Protein AF-A0A3S1MCF4-F1 (afdb_monomer_lite)

Foldseek 3Di:
DDDDPPPPDDDDQQDDDPPPCSVVCQVVVCVVVVHDRDDDD

pLDDT: mean 83.74, std 13.09, range [54.22, 95.12]

Sequence (41 aa):
MQKDPVRSAPAVVVMGVAGCGKSAVGEALAAALGAIFVECD

Radius of gyration: 12.84 Å; chains: 1; bounding box: 21×35×24 Å

Structure (mmCIF, N/CA/C/O backbone):
data_AF-A0A3S1MCF4-F1
#
_entry.id   AF-A0A3S1MCF4-F1
#
loop_
_atom_site.group_PDB
_atom_site.id
_atom_site.type_symbol
_atom_site.label_atom_id
_atom_site.label_alt_id
_atom_site.label_comp_id
_atom_site.label_asym_id
_atom_site.label_entity_id
_atom_site.label_seq_id
_atom_site.pdbx_PDB_ins_code
_atom_site.Cartn_x
_atom_site.Cartn_y
_atom_site.Cartn_z
_atom_site.occupancy
_atom_site.B_iso_or_equiv
_atom_site.auth_seq_id
_atom_site.auth_comp_id
_atom_site.auth_asym_id
_atom_site.auth_atom_id
_atom_site.pdbx_PDB_model_num
ATOM 1 N N . MET A 1 1 ? 0.259 34.781 11.870 1.00 54.22 1 MET A N 1
ATOM 2 C CA . MET A 1 1 ? 0.645 33.362 11.715 1.00 54.22 1 MET A CA 1
ATOM 3 C C . MET A 1 1 ? -0.643 32.559 11.624 1.00 54.22 1 MET A C 1
ATOM 5 O O . MET A 1 1 ? -1.253 32.281 12.648 1.00 54.22 1 MET A O 1
ATOM 9 N N . GLN A 1 2 ? -1.136 32.327 10.408 1.00 58.44 2 GLN A N 1
ATOM 10 C CA . GLN A 1 2 ? -2.358 31.559 10.171 1.00 58.44 2 GLN A CA 1
ATOM 11 C C . GLN A 1 2 ? -1.993 30.082 10.354 1.00 58.44 2 GLN A C 1
ATOM 13 O O . GLN A 1 2 ? -1.188 29.554 9.597 1.00 58.44 2 GLN A O 1
ATOM 18 N N . LYS A 1 3 ? -2.493 29.447 11.417 1.00 56.78 3 LYS A N 1
ATOM 19 C CA . LYS A 1 3 ? -2.389 27.995 11.585 1.00 56.78 3 LYS A CA 1
ATOM 20 C C . LYS A 1 3 ? -3.380 27.399 10.592 1.00 56.78 3 LYS A C 1
ATOM 22 O O . LYS A 1 3 ? -4.584 27.571 10.787 1.00 56.78 3 LYS A O 1
ATOM 27 N N . ASP A 1 4 ? -2.893 26.778 9.522 1.00 66.69 4 ASP A N 1
ATOM 28 C CA . ASP A 1 4 ? -3.751 25.972 8.656 1.00 66.69 4 ASP A CA 1
ATOM 29 C C . ASP A 1 4 ? -4.535 24.984 9.532 1.00 66.69 4 ASP A C 1
ATOM 31 O O . ASP A 1 4 ? -3.979 24.480 10.520 1.00 66.69 4 ASP A O 1
ATOM 35 N N . PRO A 1 5 ? -5.824 24.727 9.247 1.00 62.22 5 PRO A N 1
ATOM 36 C CA . PRO A 1 5 ? -6.583 23.749 10.004 1.00 62.22 5 PRO A CA 1
ATOM 37 C C . PRO A 1 5 ? -5.853 22.411 9.889 1.00 62.22 5 PRO A C 1
ATOM 39 O O . PRO A 1 5 ? -5.811 21.803 8.820 1.00 62.22 5 PRO A O 1
ATOM 42 N N . VAL A 1 6 ? -5.233 21.977 10.991 1.00 62.78 6 VAL A N 1
ATOM 43 C CA . VAL A 1 6 ? -4.630 20.649 11.104 1.00 62.78 6 VAL A CA 1
ATOM 44 C C . VAL A 1 6 ? -5.719 19.668 10.703 1.00 62.78 6 VAL A C 1
ATOM 46 O O . VAL A 1 6 ? -6.749 19.586 11.377 1.00 62.78 6 VAL A O 1
ATOM 49 N N . ARG A 1 7 ? -5.535 18.979 9.567 1.00 62.69 7 ARG A N 1
ATOM 50 C CA . ARG A 1 7 ? -6.449 17.913 9.155 1.00 62.69 7 ARG A CA 1
ATOM 51 C C . ARG A 1 7 ? -6.606 16.987 10.357 1.00 62.69 7 ARG A C 1
ATOM 53 O O . ARG A 1 7 ? -5.619 16.475 10.874 1.00 62.69 7 ARG A O 1
ATOM 60 N N . SER A 1 8 ? -7.847 16.802 10.806 1.00 64.62 8 SER A N 1
ATOM 61 C CA . SER A 1 8 ? -8.156 15.940 11.956 1.00 64.62 8 SER A CA 1
ATOM 62 C C . SER A 1 8 ? -7.746 14.479 11.711 1.00 64.62 8 SER A C 1
ATOM 64 O O . SER A 1 8 ? -7.583 13.721 12.660 1.00 64.62 8 SER A O 1
ATOM 66 N N . ALA A 1 9 ? -7.537 14.101 10.444 1.00 66.69 9 ALA A N 1
ATOM 67 C CA . ALA A 1 9 ? -7.015 12.808 10.033 1.00 66.69 9 ALA A CA 1
ATOM 68 C C . ALA A 1 9 ? -5.592 12.943 9.449 1.00 66.69 9 ALA A C 1
ATOM 70 O O . ALA A 1 9 ? -5.355 13.843 8.630 1.00 66.69 9 ALA A O 1
ATOM 71 N N . PRO A 1 10 ? -4.651 12.055 9.821 1.00 77.00 10 PRO A N 1
ATOM 72 C CA . PRO A 1 10 ? -3.317 12.030 9.236 1.00 77.00 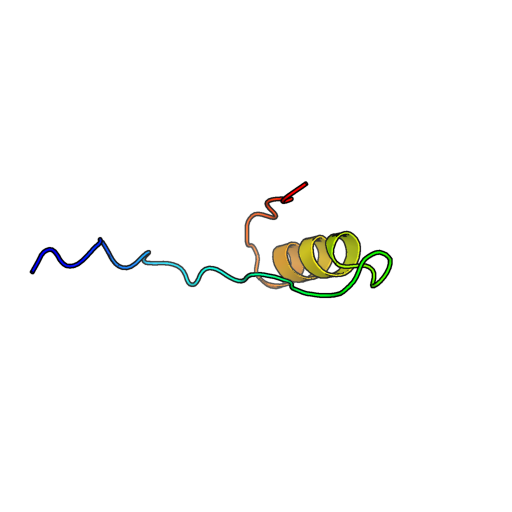10 PRO A CA 1
ATOM 73 C C . PRO A 1 10 ? -3.394 11.731 7.734 1.00 77.00 10 PRO A C 1
ATOM 75 O O . PRO A 1 10 ? -4.041 10.777 7.307 1.00 77.00 10 PRO A O 1
ATOM 78 N N . ALA A 1 11 ? -2.730 12.560 6.927 1.00 86.50 11 ALA A N 1
ATOM 79 C CA . ALA A 1 11 ? -2.563 12.316 5.499 1.00 86.50 11 ALA A CA 1
ATOM 80 C C . ALA A 1 11 ? -1.309 11.462 5.277 1.00 86.50 11 ALA A C 1
ATOM 82 O O . ALA A 1 11 ? -0.232 11.815 5.757 1.00 86.50 11 ALA A O 1
ATOM 83 N N . VAL A 1 12 ? -1.450 10.355 4.549 1.00 88.94 12 VAL A N 1
ATOM 84 C CA . VAL A 1 12 ? -0.347 9.442 4.233 1.00 88.94 12 VAL A CA 1
ATOM 85 C C . VAL A 1 12 ? -0.028 9.544 2.748 1.00 88.94 12 VAL A C 1
ATOM 87 O O . VAL A 1 12 ? -0.924 9.434 1.916 1.00 88.94 12 VAL A O 1
ATOM 90 N N . VAL A 1 13 ? 1.246 9.765 2.420 1.00 91.50 13 VAL A N 1
ATOM 91 C CA . VAL A 1 13 ? 1.733 9.860 1.038 1.00 91.50 13 VAL A CA 1
ATOM 92 C C . VAL A 1 13 ? 2.669 8.689 0.766 1.00 91.50 13 VAL A C 1
ATOM 94 O O . VAL A 1 13 ? 3.671 8.519 1.462 1.00 91.50 13 VAL A O 1
ATOM 97 N N . VAL A 1 14 ? 2.353 7.887 -0.252 1.00 90.88 14 VAL A N 1
ATOM 98 C CA . VAL A 1 14 ? 3.197 6.771 -0.697 1.00 90.88 14 VAL A CA 1
ATOM 99 C C . VAL A 1 14 ? 4.156 7.276 -1.775 1.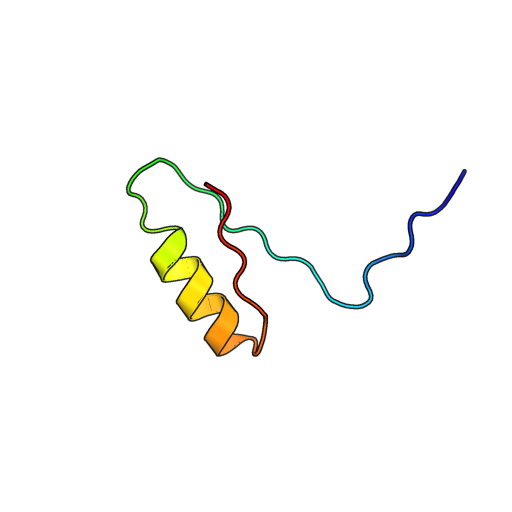00 90.88 14 VAL A C 1
ATOM 101 O O . VAL A 1 14 ? 3.745 7.578 -2.893 1.00 90.88 14 VAL A O 1
ATOM 104 N N . MET A 1 15 ? 5.444 7.366 -1.440 1.00 92.31 15 MET A N 1
ATOM 105 C CA . MET A 1 15 ? 6.506 7.837 -2.339 1.00 92.31 15 MET A CA 1
ATOM 106 C C . MET A 1 15 ? 7.3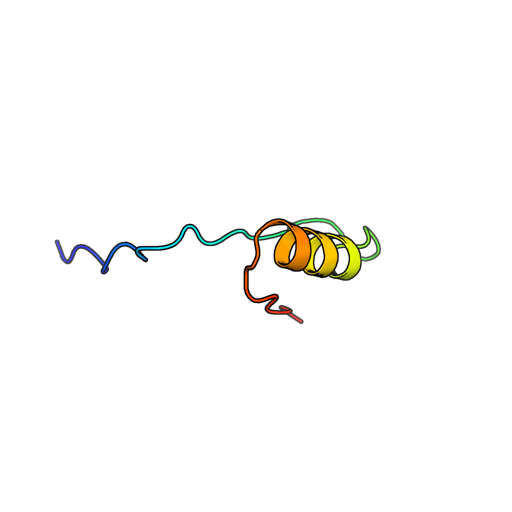98 6.685 -2.808 1.00 92.31 15 MET A C 1
ATOM 108 O O . MET A 1 15 ? 7.586 5.695 -2.107 1.00 92.31 15 MET A O 1
ATOM 112 N N . GLY A 1 16 ? 7.982 6.824 -3.997 1.00 89.12 16 GLY A N 1
ATOM 113 C CA . GLY A 1 16 ? 8.827 5.804 -4.617 1.00 89.12 16 GLY A CA 1
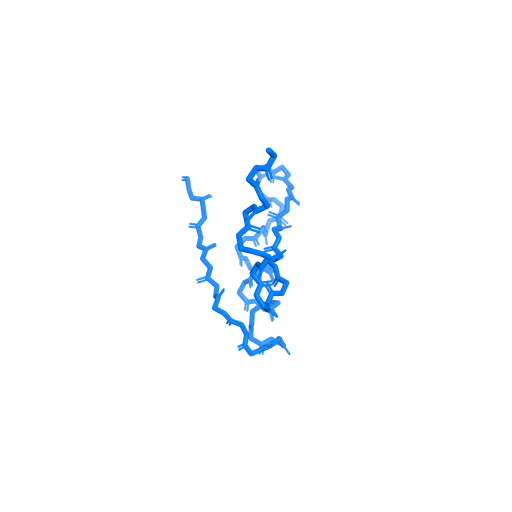ATOM 114 C C . GLY A 1 16 ? 9.082 6.090 -6.097 1.00 89.12 16 GLY A C 1
ATOM 115 O O . GLY A 1 16 ? 8.351 6.858 -6.728 1.00 89.12 16 GLY A O 1
ATOM 116 N N . VAL A 1 17 ? 10.104 5.462 -6.676 1.00 91.88 17 VAL A N 1
ATOM 117 C CA . VAL A 1 17 ? 10.436 5.620 -8.105 1.00 91.88 17 VAL A CA 1
ATOM 118 C C . VAL A 1 17 ? 9.366 4.991 -9.013 1.00 91.88 17 VAL A C 1
ATOM 120 O O . VAL A 1 17 ? 8.466 4.277 -8.551 1.00 91.88 17 VAL A O 1
ATOM 123 N N . ALA A 1 18 ? 9.383 5.317 -10.308 1.00 88.44 18 ALA A N 1
ATOM 124 C CA . ALA A 1 18 ? 8.453 4.737 -11.278 1.00 88.44 18 ALA A CA 1
ATOM 125 C C . ALA A 1 18 ? 8.577 3.200 -11.294 1.00 88.44 18 ALA A C 1
ATOM 127 O O . ALA A 1 18 ? 9.679 2.665 -11.217 1.00 88.44 18 ALA A O 1
ATOM 128 N N . GLY A 1 19 ? 7.446 2.491 -11.334 1.00 89.88 19 GLY A N 1
ATOM 129 C CA . GLY A 1 19 ? 7.422 1.022 -11.318 1.00 89.88 19 GLY A CA 1
ATOM 130 C C . GLY A 1 19 ? 7.589 0.350 -9.944 1.00 89.88 19 GLY A C 1
ATOM 131 O O . GLY A 1 19 ? 7.432 -0.861 -9.863 1.00 89.88 19 GLY A O 1
ATOM 132 N N . CYS A 1 20 ? 7.810 1.087 -8.846 1.00 91.25 20 CYS A N 1
ATOM 133 C CA . CYS A 1 20 ? 7.901 0.500 -7.492 1.00 91.25 20 CYS A CA 1
ATOM 134 C C . CYS A 1 20 ? 6.567 -0.020 -6.911 1.00 91.25 20 CYS A C 1
ATOM 136 O O . CYS A 1 20 ? 6.543 -0.448 -5.761 1.00 91.25 20 CYS A O 1
ATOM 138 N N . GLY A 1 21 ? 5.456 0.045 -7.653 1.00 93.25 21 GLY A N 1
ATOM 139 C CA . GLY A 1 21 ? 4.151 -0.425 -7.169 1.00 93.25 21 GLY A CA 1
ATOM 140 C C . GLY A 1 21 ? 3.453 0.514 -6.177 1.00 93.25 21 GLY A C 1
ATOM 141 O O . GLY A 1 21 ? 2.689 0.049 -5.338 1.00 93.25 21 GLY A O 1
ATOM 142 N N . LYS A 1 22 ? 3.696 1.833 -6.261 1.00 94.75 22 LYS A N 1
ATOM 143 C CA . LYS A 1 22 ? 3.082 2.839 -5.369 1.00 94.75 22 LYS A CA 1
ATOM 144 C C . LYS A 1 22 ? 1.553 2.748 -5.315 1.00 94.75 22 LYS A C 1
ATOM 146 O O . LYS A 1 22 ? 1.010 2.798 -4.219 1.00 94.75 22 LYS A O 1
ATOM 151 N N . SER A 1 23 ? 0.889 2.579 -6.461 1.00 93.31 23 SER A N 1
ATOM 152 C CA . SER A 1 23 ? -0.574 2.451 -6.537 1.00 93.31 23 SER A CA 1
ATOM 153 C C . SER A 1 23 ? -1.066 1.213 -5.785 1.00 93.31 23 SER A C 1
ATOM 155 O O . SER A 1 23 ? -1.885 1.336 -4.883 1.00 93.31 23 SER A O 1
ATOM 157 N N . ALA A 1 24 ? -0.456 0.046 -6.029 1.00 94.81 24 ALA A N 1
ATOM 158 C CA . ALA A 1 24 ? -0.800 -1.195 -5.329 1.00 94.81 24 ALA A CA 1
ATOM 159 C C . ALA A 1 24 ? -0.608 -1.088 -3.804 1.00 94.81 24 ALA A C 1
ATOM 161 O O . ALA A 1 24 ? -1.445 -1.545 -3.027 1.00 94.81 24 ALA A O 1
ATOM 162 N N . VAL A 1 25 ? 0.483 -0.450 -3.362 1.00 94.50 25 VAL A N 1
ATOM 163 C CA . VAL A 1 25 ? 0.725 -0.196 -1.934 1.00 94.50 25 VAL A CA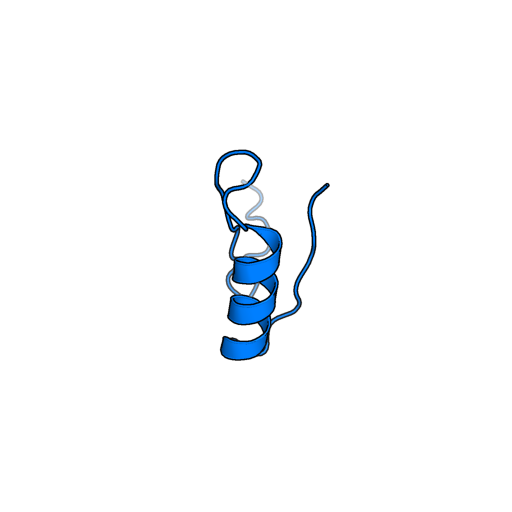 1
ATOM 164 C C . VAL A 1 25 ? -0.291 0.799 -1.371 1.00 94.50 25 VAL A C 1
ATOM 166 O O . VAL A 1 25 ? -0.793 0.585 -0.272 1.00 94.50 25 VAL A O 1
ATOM 169 N N . GLY A 1 26 ? -0.612 1.868 -2.099 1.00 93.06 26 GLY A N 1
ATOM 170 C CA . GLY A 1 26 ? -1.560 2.892 -1.667 1.00 93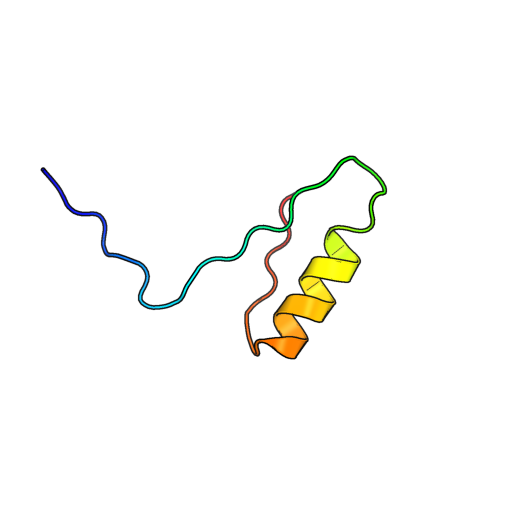.06 26 GLY A CA 1
ATOM 171 C C . GLY A 1 26 ? -2.989 2.369 -1.522 1.00 93.06 26 GLY A C 1
ATOM 172 O O . GLY A 1 26 ? -3.636 2.667 -0.520 1.00 93.06 26 GLY A O 1
ATOM 173 N N . GLU A 1 27 ? -3.451 1.538 -2.455 1.00 94.50 27 GLU A N 1
ATOM 174 C CA . GLU A 1 27 ? -4.755 0.873 -2.380 1.00 94.50 27 GLU A CA 1
ATOM 175 C C . GLU A 1 27 ? -4.843 -0.066 -1.172 1.00 94.50 27 GLU A C 1
ATOM 177 O O . GLU A 1 27 ? -5.775 0.026 -0.369 1.00 94.50 27 GLU A O 1
ATOM 182 N N . ALA A 1 28 ? -3.841 -0.935 -0.993 1.00 95.12 28 ALA A N 1
ATOM 183 C CA . ALA A 1 28 ? -3.797 -1.868 0.130 1.00 95.12 28 ALA A CA 1
ATOM 184 C C . ALA A 1 28 ? -3.712 -1.137 1.479 1.00 95.12 28 ALA A C 1
ATOM 186 O O . ALA A 1 28 ? -4.371 -1.519 2.447 1.00 95.12 28 ALA A O 1
ATOM 187 N N . LEU A 1 29 ? -2.929 -0.057 1.538 1.00 92.94 29 LEU A N 1
ATOM 188 C CA . LEU A 1 29 ? -2.786 0.775 2.727 1.00 92.94 29 LEU A CA 1
ATOM 189 C C . LEU A 1 29 ? -4.088 1.506 3.067 1.00 92.94 29 LEU A C 1
ATOM 191 O O . LEU A 1 29 ? -4.473 1.554 4.234 1.00 92.94 29 LEU A O 1
ATOM 195 N N . ALA A 1 30 ? -4.789 2.036 2.064 1.00 93.56 30 ALA A N 1
ATOM 196 C CA . ALA A 1 30 ? -6.082 2.674 2.260 1.00 93.56 30 ALA A CA 1
ATOM 197 C C . ALA A 1 30 ? -7.122 1.676 2.789 1.00 93.56 30 ALA A C 1
ATOM 199 O O . ALA A 1 30 ? -7.791 1.965 3.779 1.00 93.56 30 ALA A O 1
ATOM 200 N N . ALA A 1 31 ? -7.187 0.471 2.211 1.00 94.25 31 ALA A N 1
ATOM 201 C CA . ALA A 1 31 ? -8.070 -0.593 2.682 1.00 94.25 31 ALA A CA 1
ATOM 202 C C . ALA A 1 31 ? -7.760 -1.009 4.132 1.00 94.25 31 ALA A C 1
ATOM 204 O O . ALA A 1 31 ? -8.676 -1.151 4.941 1.00 94.25 31 ALA A O 1
ATOM 205 N N . ALA A 1 32 ? -6.478 -1.146 4.484 1.00 94.25 32 ALA A N 1
ATOM 206 C CA . ALA A 1 32 ? -6.051 -1.522 5.832 1.00 94.25 32 ALA A CA 1
ATOM 207 C C . ALA A 1 32 ? -6.362 -0.447 6.889 1.00 94.25 32 ALA A C 1
ATOM 209 O O . ALA A 1 32 ? -6.633 -0.775 8.042 1.00 94.25 32 ALA A O 1
ATOM 210 N N . LEU A 1 33 ? -6.327 0.831 6.503 1.00 91.00 33 LEU A N 1
ATOM 211 C CA . LEU A 1 33 ? -6.584 1.963 7.398 1.00 91.00 33 LEU A CA 1
ATOM 212 C C . LEU A 1 33 ? -8.045 2.436 7.386 1.00 91.00 33 LEU A C 1
ATOM 214 O O . LEU A 1 33 ? -8.385 3.351 8.134 1.00 91.00 33 LEU A O 1
ATOM 218 N N . GLY A 1 34 ? -8.902 1.864 6.532 1.00 91.00 34 GLY A N 1
ATOM 219 C CA . GLY A 1 34 ? -10.239 2.407 6.270 1.00 91.00 34 GLY A CA 1
ATOM 220 C C . GLY A 1 34 ? -10.194 3.835 5.709 1.00 91.00 34 GLY A C 1
ATOM 221 O O . GLY A 1 34 ? -11.108 4.626 5.938 1.00 91.00 34 GLY A O 1
ATOM 222 N N . ALA A 1 35 ? -9.102 4.184 5.030 1.00 90.50 35 ALA A N 1
ATOM 223 C CA . ALA A 1 35 ? -8.868 5.497 4.457 1.00 90.50 35 ALA A CA 1
ATOM 224 C C . ALA A 1 35 ? -9.302 5.545 2.987 1.00 90.50 35 ALA A C 1
ATOM 226 O O . ALA A 1 35 ? -9.566 4.529 2.347 1.00 90.50 35 ALA A O 1
ATOM 227 N N . ILE A 1 36 ? -9.352 6.756 2.442 1.00 91.19 36 ILE A N 1
ATOM 228 C CA . ILE A 1 36 ? -9.626 6.978 1.024 1.00 91.19 36 ILE A CA 1
ATOM 229 C C . ILE A 1 36 ? -8.294 6.939 0.275 1.00 91.19 36 ILE A C 1
ATOM 231 O O . ILE A 1 36 ? -7.382 7.702 0.600 1.00 91.19 36 ILE A O 1
ATOM 235 N N . PHE A 1 37 ? -8.192 6.068 -0.730 1.00 91.62 37 PHE A N 1
ATOM 236 C CA . PHE A 1 37 ? -7.084 6.106 -1.677 1.00 91.62 37 PHE A CA 1
ATOM 237 C C . PHE A 1 37 ? -7.293 7.263 -2.659 1.00 91.62 37 PHE A C 1
ATOM 239 O O . PHE A 1 37 ? -8.364 7.399 -3.250 1.00 91.62 37 PHE A O 1
ATOM 246 N N . VAL A 1 38 ? -6.270 8.102 -2.815 1.00 91.31 38 VAL A N 1
ATOM 247 C CA . VAL A 1 38 ? -6.232 9.178 -3.808 1.00 91.31 38 VAL A CA 1
ATOM 248 C C . VAL A 1 38 ? -4.974 8.972 -4.632 1.00 91.31 38 VAL A C 1
ATOM 250 O O . VAL A 1 38 ? -3.867 9.033 -4.094 1.00 91.31 38 VAL A O 1
ATOM 253 N N . GLU A 1 39 ? -5.150 8.707 -5.920 1.00 86.44 39 GLU A N 1
ATOM 254 C CA . GLU A 1 39 ? -4.036 8.543 -6.845 1.00 86.44 39 GLU A CA 1
ATOM 255 C C . GLU A 1 39 ? -3.522 9.912 -7.305 1.00 86.44 39 GLU A C 1
ATOM 257 O O . GLU A 1 39 ? -4.296 10.848 -7.513 1.00 86.44 39 GLU A O 1
ATOM 262 N N . CYS A 1 40 ? -2.201 10.034 -7.409 1.00 71.88 40 CYS A N 1
ATOM 263 C CA . CYS A 1 40 ? -1.521 11.238 -7.868 1.00 71.88 40 CYS A CA 1
ATOM 264 C C . CYS A 1 40 ? -0.729 10.844 -9.119 1.00 71.88 40 CYS A C 1
ATOM 266 O O . CYS A 1 40 ? 0.408 10.386 -8.995 1.00 71.88 40 CYS A O 1
ATOM 268 N N . ASP A 1 41 ? -1.377 10.921 -10.280 1.00 67.25 41 ASP A N 1
ATOM 269 C CA . ASP A 1 41 ? -0.711 10.899 -11.592 1.00 67.25 41 ASP A CA 1
ATOM 270 C C . ASP A 1 41 ? -0.112 12.284 -11.895 1.00 67.25 41 ASP A C 1
ATOM 272 O O . ASP A 1 41 ? -0.774 13.297 -11.549 1.00 67.25 41 ASP A O 1
#

Secondary structure (DSSP, 8-state):
-------SS--------TTS-HHHHHHHHHHHHTPPP----